Protein AF-A0A7J6U162-F1 (afdb_monomer_lite)

pLDDT: mean 75.84, std 18.06, range [36.53, 95.5]

InterPro domains:
  IPR027417 P-loop containing nucleoside triphosphate hydrolase [G3DSA:3.40.50.300] (1-66)
  IPR036640 ABC transporter type 1, transmembrane domain superfamily [G3DSA:1.20.1560.10] (67-125)

Radius of gyration: 27.43 Å; chains: 1; bounding box: 56×58×64 Å

Structure (mmCIF, N/CA/C/O backbone):
data_AF-A0A7J6U162-F1
#
_entry.id   AF-A0A7J6U162-F1
#
loop_
_atom_site.group_PDB
_atom_site.id
_atom_site.type_symbol
_atom_site.label_atom_id
_atom_site.label_alt_id
_atom_site.label_comp_id
_atom_site.label_asym_id
_atom_site.label_entity_id
_atom_site.label_seq_id
_atom_site.pdbx_PDB_ins_code
_atom_site.Cartn_x
_atom_site.Cartn_y
_atom_site.Cartn_z
_atom_site.occupancy
_atom_site.B_iso_or_equiv
_atom_site.auth_seq_id
_atom_site.auth_comp_id
_atom_site.auth_asym_id
_atom_site.auth_atom_id
_atom_site.pdbx_PDB_model_num
ATOM 1 N N . MET A 1 1 ? -10.394 5.272 16.622 1.00 60.62 1 MET A N 1
ATOM 2 C CA . MET A 1 1 ? -10.531 5.655 15.195 1.00 60.62 1 MET A CA 1
ATOM 3 C C . MET A 1 1 ? -11.964 5.403 14.758 1.00 60.62 1 MET A C 1
ATOM 5 O O . MET A 1 1 ? -12.474 4.323 15.029 1.00 60.62 1 MET A O 1
ATOM 9 N N . ARG A 1 2 ? -12.615 6.370 14.108 1.00 74.56 2 ARG A N 1
ATOM 10 C CA . ARG A 1 2 ? -13.987 6.241 13.585 1.00 74.56 2 ARG A CA 1
ATOM 11 C C . ARG A 1 2 ? -13.929 6.503 12.089 1.00 74.56 2 ARG A C 1
ATOM 13 O O . ARG A 1 2 ? -13.381 7.517 11.668 1.00 74.56 2 ARG A O 1
ATOM 20 N N . SER A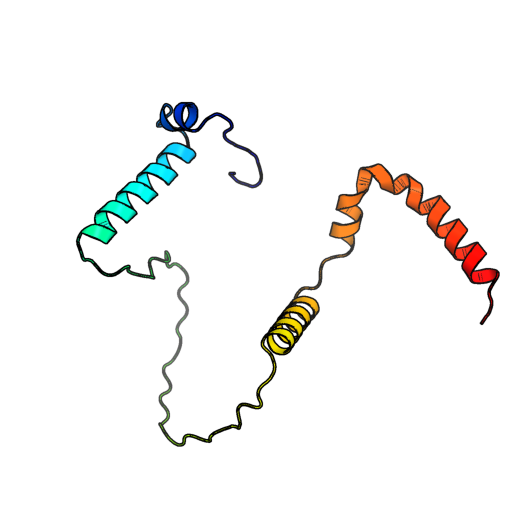 1 3 ? -14.420 5.554 11.296 1.00 78.75 3 SER A N 1
ATOM 21 C CA . SER A 1 3 ? -14.461 5.663 9.829 1.00 78.75 3 SER A CA 1
ATOM 22 C C . SER A 1 3 ? -13.107 5.977 9.167 1.00 78.75 3 SER A C 1
ATOM 24 O O . SER A 1 3 ? -13.058 6.667 8.156 1.00 78.75 3 SER A O 1
ATOM 26 N N . GLY A 1 4 ? -12.001 5.481 9.733 1.00 83.12 4 GLY A N 1
ATOM 27 C CA . GLY A 1 4 ? -10.652 5.678 9.183 1.00 83.12 4 GLY A CA 1
ATOM 28 C C . GLY A 1 4 ? -9.967 6.998 9.556 1.00 83.12 4 GLY A C 1
ATOM 29 O O . GLY A 1 4 ? -8.819 7.193 9.170 1.00 83.12 4 GLY A O 1
ATOM 30 N N . CYS A 1 5 ? -10.611 7.867 10.340 1.00 76.88 5 CYS A N 1
ATOM 31 C CA . CYS A 1 5 ? -10.009 9.100 10.850 1.00 76.88 5 CYS A CA 1
ATOM 32 C C . CYS A 1 5 ? -9.616 8.962 12.334 1.00 76.88 5 CYS A C 1
ATOM 34 O O . CYS A 1 5 ? -10.272 8.251 13.113 1.00 76.88 5 CYS A O 1
ATOM 36 N N . LEU A 1 6 ? -8.533 9.644 12.729 1.00 80.31 6 LEU A N 1
ATOM 37 C CA . LEU A 1 6 ? -8.170 9.844 14.134 1.00 80.31 6 LEU A CA 1
ATOM 38 C C . LEU A 1 6 ? -9.202 10.800 14.755 1.00 80.31 6 LEU A C 1
ATOM 40 O O . LEU A 1 6 ? -9.431 11.875 14.213 1.00 80.31 6 LEU A O 1
ATO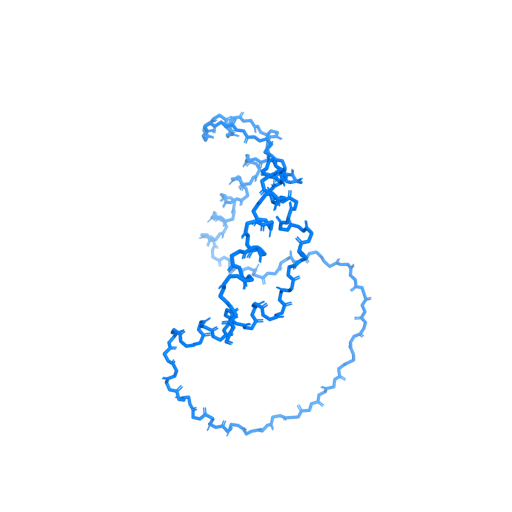M 44 N N . VAL A 1 7 ? -9.863 10.377 15.834 1.00 82.44 7 VAL A N 1
ATOM 45 C CA . VAL A 1 7 ? -10.990 11.120 16.439 1.00 82.44 7 VAL A CA 1
ATOM 46 C C . VAL A 1 7 ? -10.565 11.826 17.719 1.00 82.44 7 VAL A C 1
ATOM 48 O O . VAL A 1 7 ? -11.018 12.929 17.982 1.00 82.44 7 VAL A O 1
ATOM 51 N N . GLU A 1 8 ? -9.685 11.194 18.494 1.00 85.62 8 GLU A N 1
ATOM 52 C CA . GLU A 1 8 ? -9.297 11.615 19.839 1.00 85.62 8 GLU A CA 1
ATOM 53 C C . GLU A 1 8 ? -7.785 11.406 19.991 1.00 85.62 8 GLU A C 1
ATOM 55 O O . GLU A 1 8 ? -7.251 10.379 19.555 1.00 85.62 8 GLU A O 1
ATOM 60 N N . GLN A 1 9 ? -7.100 12.393 20.569 1.00 89.00 9 GLN A N 1
ATOM 61 C CA . GLN A 1 9 ? -5.671 12.365 20.880 1.00 89.00 9 GLN A CA 1
ATOM 62 C C . GLN A 1 9 ? -5.450 13.091 22.210 1.00 89.00 9 GLN A C 1
ATOM 64 O O . GLN A 1 9 ? -6.002 14.169 22.418 1.00 89.00 9 GLN A O 1
ATOM 69 N N . GLY A 1 10 ? -4.655 12.501 23.097 1.00 90.31 10 GLY A N 1
ATOM 70 C CA . GLY A 1 10 ? -4.374 13.028 24.432 1.00 90.31 10 GLY A CA 1
ATOM 71 C C . GLY A 1 10 ? -3.738 11.958 25.313 1.00 90.31 10 GLY A C 1
ATOM 72 O O . GLY A 1 10 ? -3.525 10.826 24.860 1.00 90.31 10 GLY A O 1
ATOM 73 N N . THR A 1 11 ? -3.427 12.308 26.558 1.00 93.31 11 THR A N 1
ATOM 74 C CA . THR A 1 11 ? -3.010 11.324 27.570 1.00 93.31 11 THR A CA 1
ATOM 75 C C . THR A 1 11 ? -4.205 10.510 28.077 1.00 93.31 11 THR A C 1
ATOM 77 O O . THR A 1 11 ? -5.365 10.839 27.825 1.00 93.31 11 THR A O 1
ATOM 80 N N . HIS A 1 12 ? -3.942 9.411 28.786 1.00 89.38 12 HIS A N 1
ATOM 81 C CA . HIS A 1 12 ? -4.997 8.543 29.315 1.00 89.38 12 HIS A CA 1
ATOM 82 C C . HIS A 1 12 ? -5.954 9.302 30.246 1.00 89.38 12 HIS A C 1
ATOM 84 O O . HIS A 1 12 ? -7.171 9.158 30.150 1.00 89.38 12 HIS A O 1
ATOM 90 N N . GLU A 1 13 ? -5.396 10.150 31.107 1.00 90.94 13 GLU A N 1
ATOM 91 C CA . GLU A 1 13 ? -6.114 10.964 32.083 1.00 90.94 13 GLU A CA 1
ATOM 92 C C . GLU A 1 13 ? -6.999 12.007 31.392 1.00 90.94 13 GLU A C 1
ATOM 94 O O . GLU A 1 13 ? -8.158 12.189 31.767 1.00 90.94 13 GLU A O 1
ATOM 99 N N . GLU A 1 14 ? -6.481 12.648 30.340 1.00 89.69 14 GLU A N 1
ATOM 100 C CA . GLU A 1 14 ? -7.220 13.627 29.538 1.00 89.69 14 GLU A CA 1
ATOM 101 C C . GLU A 1 14 ? -8.410 12.998 28.803 1.00 89.69 14 GLU A C 1
ATOM 103 O O . GLU A 1 14 ? -9.462 13.628 28.696 1.00 89.69 14 GLU A O 1
ATOM 108 N N . LEU A 1 15 ? -8.264 11.764 28.309 1.00 90.19 15 LEU A N 1
ATOM 109 C CA . LEU A 1 15 ? -9.319 11.054 27.579 1.00 90.19 15 LEU A CA 1
ATOM 110 C C . LEU A 1 15 ? -10.360 10.413 28.510 1.00 90.19 15 LEU A C 1
ATOM 112 O O . LEU A 1 15 ? -11.524 10.288 28.139 1.00 90.19 15 LEU A O 1
ATOM 116 N N . ILE A 1 16 ? -9.976 10.025 29.730 1.00 91.31 16 ILE A N 1
ATOM 117 C CA . ILE A 1 16 ? -10.931 9.563 30.751 1.00 91.31 16 ILE A CA 1
ATOM 118 C C . ILE A 1 16 ? -11.751 10.724 31.316 1.00 91.31 16 ILE A C 1
ATOM 120 O O . ILE A 1 16 ? -12.925 10.540 31.632 1.00 91.31 16 ILE A O 1
ATOM 124 N N . GLY A 1 17 ? -11.170 11.922 31.419 1.00 88.50 17 GLY A N 1
ATOM 125 C CA . GLY A 1 17 ? -11.863 13.108 31.928 1.00 88.50 17 GLY A CA 1
ATOM 126 C C . GLY A 1 17 ? -13.016 13.607 31.049 1.00 88.50 17 GLY A C 1
ATOM 127 O O . GLY A 1 17 ? -13.756 14.498 31.466 1.00 88.50 17 GLY A O 1
ATOM 128 N N . LYS A 1 18 ? -13.187 13.053 29.843 1.00 90.12 18 LYS A N 1
ATOM 129 C CA . LYS A 1 18 ? -14.187 13.482 28.862 1.00 90.12 18 LYS A CA 1
ATOM 130 C C . LYS A 1 18 ? -15.244 12.387 28.644 1.00 90.12 18 LYS A C 1
ATOM 132 O O . LYS A 1 18 ? -15.039 11.485 27.834 1.00 90.12 18 LYS A O 1
ATOM 137 N N . PRO A 1 19 ? -16.403 12.458 29.324 1.00 83.44 19 PRO A N 1
ATOM 138 C CA . PRO A 1 19 ? -17.392 11.376 29.315 1.00 83.44 19 PRO A CA 1
ATOM 139 C C . PRO A 1 19 ? -18.101 11.176 27.965 1.00 83.44 19 PRO A C 1
ATOM 141 O O . PRO A 1 19 ? -18.603 10.085 27.702 1.00 83.44 19 PRO A O 1
ATOM 144 N N . GLU A 1 20 ? -18.122 12.208 27.117 1.00 83.38 20 GLU A N 1
ATOM 145 C CA . GLU A 1 20 ? -18.747 12.201 25.784 1.00 83.38 20 GLU A CA 1
ATOM 146 C C . GLU A 1 20 ? -17.858 11.562 24.697 1.00 83.38 20 GLU A C 1
ATOM 148 O O . GLU A 1 20 ? -18.305 11.342 23.569 1.00 83.38 20 GLU A O 1
ATOM 153 N N . GLU A 1 21 ? -16.590 11.273 25.008 1.00 85.62 21 GLU A N 1
ATOM 154 C CA . GLU A 1 21 ? -15.625 10.722 24.055 1.00 85.62 21 GLU A CA 1
ATOM 155 C C . GLU A 1 21 ? -15.710 9.184 23.958 1.00 85.62 21 GLU A C 1
ATOM 157 O O . GLU A 1 21 ? -16.070 8.460 24.894 1.00 85.62 21 GLU A O 1
ATOM 162 N N . VAL A 1 22 ? -15.371 8.653 22.782 1.00 88.38 22 VAL A N 1
ATOM 163 C CA . VAL A 1 22 ? -15.460 7.222 22.464 1.00 88.38 22 VAL A CA 1
ATOM 164 C C . VAL A 1 22 ? -14.496 6.418 23.332 1.00 88.38 22 VAL A C 1
ATOM 166 O O . VAL A 1 22 ? -14.851 5.324 23.780 1.00 88.38 22 VAL A O 1
ATOM 169 N N . TYR A 1 23 ? -13.301 6.949 23.599 1.00 90.06 23 TYR A N 1
ATOM 170 C CA . TYR A 1 23 ? -12.312 6.302 24.456 1.00 90.06 23 TYR A CA 1
ATOM 171 C C . TYR A 1 23 ? -12.870 5.965 25.846 1.00 90.06 23 TYR A C 1
ATOM 173 O O . TYR A 1 23 ? -12.755 4.819 26.288 1.00 90.06 23 TYR A O 1
ATOM 181 N N . HIS A 1 24 ? -13.545 6.921 26.492 1.00 91.06 24 HIS A N 1
ATOM 182 C CA . HIS A 1 24 ? -14.147 6.738 27.813 1.00 91.06 24 HIS A CA 1
ATOM 183 C C . HIS A 1 24 ? -15.146 5.570 27.821 1.00 91.06 24 HIS A C 1
ATOM 185 O O . HIS A 1 24 ? -15.056 4.669 28.658 1.00 91.06 24 HIS A O 1
ATOM 191 N N . SER A 1 25 ? -16.045 5.522 26.830 1.00 88.88 25 SER A N 1
ATOM 192 C CA . SER A 1 25 ? -17.042 4.447 26.709 1.00 88.88 25 SER A CA 1
ATOM 193 C C . SER A 1 25 ? -16.415 3.053 26.563 1.00 88.88 25 SER A C 1
ATOM 195 O O . SER A 1 25 ? -16.912 2.072 27.121 1.00 88.88 25 SER A O 1
ATOM 197 N N . LEU A 1 26 ? -15.293 2.963 25.846 1.00 88.94 26 LEU A N 1
ATOM 198 C CA . LEU A 1 26 ? -14.610 1.706 25.568 1.00 88.94 26 LEU A CA 1
ATOM 199 C C . LEU A 1 26 ? -13.890 1.181 26.813 1.00 88.94 26 LEU A C 1
ATOM 201 O O . LEU A 1 26 ? -14.001 -0.002 27.135 1.00 88.94 26 LEU A O 1
ATOM 205 N N . VAL A 1 27 ? -13.208 2.065 27.542 1.00 91.62 27 VAL A N 1
ATOM 206 C CA . VAL A 1 27 ? -12.544 1.725 28.807 1.00 91.62 27 VAL A CA 1
ATOM 207 C C . VAL A 1 27 ? -13.573 1.335 29.871 1.00 91.62 27 VAL A C 1
ATOM 209 O O . VAL A 1 27 ? -13.399 0.318 30.543 1.00 91.62 27 VAL A O 1
ATOM 212 N N . ALA A 1 28 ? -14.687 2.065 29.977 1.00 89.44 28 ALA A N 1
ATOM 213 C CA . ALA A 1 28 ? -15.772 1.728 30.897 1.00 89.44 28 ALA A CA 1
ATOM 214 C C . ALA A 1 28 ? -16.368 0.338 30.605 1.00 89.44 28 ALA A C 1
ATOM 216 O O . ALA A 1 28 ? -16.561 -0.465 31.519 1.00 89.44 28 ALA A O 1
ATOM 217 N N . ALA A 1 29 ? -16.596 0.008 29.328 1.00 90.25 29 ALA A N 1
ATOM 218 C CA . ALA A 1 29 ? -17.082 -1.312 28.929 1.00 90.25 29 ALA A CA 1
ATOM 219 C C . ALA A 1 29 ? -16.087 -2.434 29.276 1.00 90.25 29 ALA A C 1
ATOM 221 O O . ALA A 1 29 ? -16.497 -3.508 29.720 1.00 90.25 29 ALA A O 1
ATOM 222 N N . GLN A 1 30 ? -14.782 -2.190 29.119 1.00 90.75 30 GLN A N 1
ATOM 223 C CA . GLN A 1 30 ? -13.740 -3.147 29.504 1.00 90.75 30 GLN A CA 1
ATOM 224 C C . GLN A 1 30 ? -13.691 -3.370 31.020 1.00 90.75 30 GLN A C 1
ATOM 226 O O . GLN A 1 30 ? -13.605 -4.515 31.462 1.00 90.75 30 GLN A O 1
ATOM 231 N N . GLN A 1 31 ? -13.796 -2.308 31.823 1.00 89.50 31 GLN A N 1
ATOM 232 C CA . GLN A 1 31 ? -13.833 -2.410 33.287 1.00 89.50 31 GLN A CA 1
ATOM 233 C C . GLN A 1 31 ? -15.095 -3.137 33.778 1.00 89.50 31 GLN A C 1
ATOM 235 O O . GLN A 1 31 ? -15.021 -3.989 34.669 1.00 89.50 31 GLN A O 1
ATOM 240 N N . ALA A 1 32 ? -16.247 -2.875 33.155 1.00 86.62 32 ALA A N 1
ATOM 241 C CA . 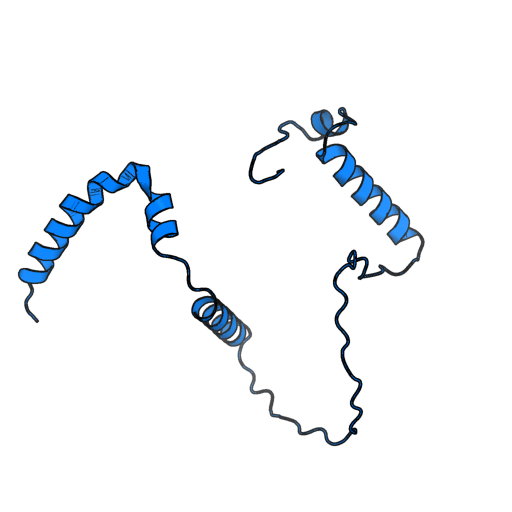ALA A 1 32 ? -17.481 -3.603 33.433 1.00 86.62 32 ALA A CA 1
ATOM 242 C C . ALA A 1 32 ? -17.336 -5.097 33.089 1.00 86.62 32 ALA A C 1
ATOM 244 O O . ALA A 1 32 ? -17.641 -5.951 33.915 1.00 86.62 32 ALA A O 1
ATOM 245 N N . ALA A 1 33 ? -16.773 -5.436 31.926 1.00 84.56 33 ALA A N 1
ATOM 246 C CA . ALA A 1 33 ? -16.538 -6.829 31.545 1.00 84.56 33 ALA A CA 1
ATOM 247 C C . ALA A 1 33 ? -15.542 -7.545 32.479 1.00 84.56 33 ALA A C 1
ATOM 249 O O . ALA A 1 33 ? -15.758 -8.702 32.834 1.00 84.56 33 ALA A O 1
ATOM 250 N N . ALA A 1 34 ? -14.477 -6.863 32.911 1.00 83.00 34 ALA A N 1
ATOM 251 C CA . ALA A 1 34 ? -13.495 -7.416 33.842 1.00 83.00 34 ALA A CA 1
ATOM 252 C C . ALA A 1 34 ? -14.086 -7.663 35.241 1.00 83.00 34 ALA A C 1
ATOM 254 O O . ALA A 1 34 ? -13.782 -8.674 35.875 1.00 83.00 34 ALA A O 1
ATOM 255 N N . SER A 1 35 ? -14.960 -6.770 35.715 1.00 73.94 35 SER A N 1
ATOM 256 C CA . SER A 1 35 ? -15.642 -6.948 37.002 1.00 73.94 35 SER A CA 1
ATOM 257 C C . SER A 1 35 ? -16.701 -8.057 36.961 1.00 73.94 35 SER A C 1
ATOM 259 O O . SER A 1 35 ? -16.822 -8.813 37.924 1.00 73.94 35 SER A O 1
ATOM 261 N N . GLU A 1 36 ? -17.405 -8.227 35.839 1.00 72.44 36 GLU A N 1
ATOM 262 C CA . GLU A 1 36 ? -18.360 -9.326 35.637 1.00 72.44 36 GLU A CA 1
ATOM 263 C C . GLU A 1 36 ? -17.665 -10.686 35.435 1.00 72.44 36 GLU A C 1
ATOM 265 O O . GLU A 1 36 ? -18.147 -11.703 35.934 1.00 72.44 36 GLU A O 1
ATOM 270 N N . ALA A 1 37 ? -16.482 -10.722 34.810 1.00 63.28 37 ALA A N 1
ATOM 271 C CA . ALA A 1 37 ? -15.675 -11.941 34.694 1.00 63.28 37 ALA A CA 1
ATOM 272 C C . ALA A 1 37 ? -15.223 -12.487 36.064 1.00 63.28 37 ALA A C 1
ATOM 274 O O . ALA A 1 37 ? -15.100 -13.699 36.242 1.00 63.28 37 ALA A O 1
ATOM 275 N N . ASN A 1 38 ? -15.030 -11.609 37.053 1.00 60.72 38 ASN A N 1
ATOM 276 C CA . ASN A 1 38 ? -14.651 -11.994 38.414 1.00 60.72 38 ASN A CA 1
ATOM 277 C C . ASN A 1 38 ? -15.841 -12.534 39.243 1.00 60.72 38 ASN A C 1
ATOM 279 O O . ASN A 1 38 ? -15.647 -13.177 40.269 1.00 60.72 38 ASN A O 1
ATOM 283 N N . LYS A 1 39 ? -17.089 -12.332 38.790 1.00 59.22 39 LYS A N 1
ATOM 284 C CA . LYS A 1 39 ? -18.311 -12.814 39.468 1.00 59.22 39 LYS A CA 1
ATOM 285 C C . LYS A 1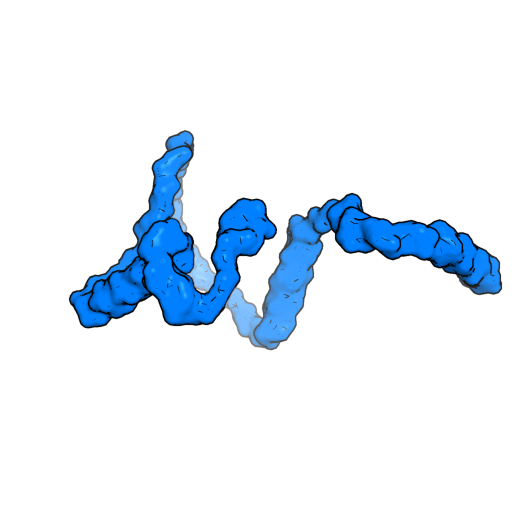 39 ? -18.764 -14.220 39.039 1.00 59.22 39 LYS A C 1
ATOM 287 O O . LYS A 1 39 ? -19.865 -14.640 39.383 1.00 59.22 39 LYS A O 1
ATOM 292 N N . GLY A 1 40 ? -17.930 -14.985 38.328 1.00 50.69 40 GLY A N 1
ATOM 293 C CA . GLY A 1 40 ? -18.164 -16.421 38.099 1.00 50.69 40 GLY A CA 1
ATOM 294 C C . GLY A 1 40 ? -19.185 -16.779 37.008 1.00 50.69 40 GLY A C 1
ATOM 295 O O . GLY A 1 40 ? -19.605 -17.933 36.917 1.00 50.69 40 GLY A O 1
ATOM 296 N N . GLY A 1 41 ? -19.567 -15.837 36.143 1.00 49.00 41 GLY A N 1
ATOM 297 C CA . GLY A 1 41 ? -20.365 -16.115 34.947 1.00 49.00 41 GLY A CA 1
ATOM 298 C C . GLY A 1 41 ? -19.469 -16.363 33.733 1.00 49.00 41 GLY A C 1
ATOM 299 O O . GLY A 1 41 ? -18.762 -15.463 33.296 1.00 49.00 41 GLY A O 1
ATOM 300 N N . ARG A 1 42 ? -19.492 -17.585 33.187 1.00 48.41 42 ARG A N 1
ATOM 301 C CA . ARG A 1 42 ? -18.800 -17.999 31.947 1.00 48.41 42 ARG A CA 1
ATOM 302 C C . ARG A 1 42 ? -18.825 -16.900 30.864 1.00 48.41 42 ARG A C 1
ATOM 304 O O . ARG A 1 42 ? -19.901 -16.350 30.623 1.00 48.41 42 ARG A O 1
ATOM 311 N N . PRO A 1 43 ? -17.721 -16.628 30.138 1.00 50.72 43 PRO A N 1
ATOM 312 C CA . PRO A 1 43 ? -17.763 -15.691 29.023 1.00 50.72 43 PRO A CA 1
ATOM 313 C C . PRO A 1 43 ? -18.664 -16.266 27.925 1.00 50.72 43 PRO A C 1
ATOM 315 O O . PRO A 1 43 ? -18.320 -17.245 27.261 1.00 50.72 43 PRO A O 1
ATOM 318 N N . SER A 1 44 ? -19.842 -15.667 27.750 1.00 50.50 44 SER A N 1
ATOM 319 C CA . SER A 1 44 ? -20.694 -15.899 26.587 1.00 50.50 44 SER A CA 1
ATOM 320 C C . SER A 1 44 ? -19.984 -15.339 25.355 1.00 50.50 44 SER A C 1
ATOM 322 O O . SER A 1 44 ? -20.133 -14.172 24.990 1.00 50.50 44 SER A O 1
ATOM 324 N N . LEU A 1 45 ? -19.160 -16.173 24.725 1.00 57.50 45 LEU A N 1
ATOM 325 C CA . LEU A 1 45 ? -18.736 -15.993 23.345 1.00 57.50 45 LEU A CA 1
ATOM 326 C C . LEU A 1 45 ? -19.970 -16.173 22.456 1.00 57.50 45 LEU A C 1
ATOM 328 O O . LEU A 1 45 ? -20.172 -17.274 21.972 1.00 57.50 45 LEU A O 1
ATOM 332 N N . LEU A 1 46 ? -20.821 -15.147 22.319 1.00 61.19 46 LEU A N 1
ATOM 333 C CA . LEU A 1 46 ? -21.765 -14.903 21.209 1.00 61.19 46 LEU A CA 1
ATOM 334 C C . LEU A 1 46 ? -22.809 -13.856 21.633 1.00 61.19 46 LEU A C 1
ATOM 336 O O . LEU A 1 46 ? -23.818 -14.166 22.261 1.00 61.19 46 LEU A O 1
ATOM 340 N N . ARG A 1 47 ? -22.625 -12.607 21.199 1.00 50.69 47 ARG A N 1
ATOM 341 C CA . ARG A 1 47 ? -23.758 -11.707 20.943 1.00 50.69 47 ARG A CA 1
ATOM 342 C C . ARG A 1 47 ? -23.511 -10.940 19.653 1.00 50.69 47 ARG A C 1
ATOM 344 O O . ARG A 1 47 ? -23.149 -9.770 19.640 1.00 50.69 47 ARG A O 1
ATOM 351 N N . GLN A 1 48 ? -23.675 -11.668 18.557 1.00 57.44 48 GLN A N 1
ATOM 352 C CA . GLN A 1 48 ? -23.796 -11.132 17.210 1.00 57.44 48 GLN A CA 1
ATOM 353 C C . GLN A 1 48 ? -25.221 -10.558 17.058 1.00 57.44 48 GLN A C 1
ATOM 355 O O . GLN A 1 48 ? -26.175 -11.275 17.364 1.00 57.44 48 GLN A O 1
ATOM 360 N N . PRO A 1 49 ? -25.425 -9.300 16.629 1.00 53.78 49 PRO A N 1
ATOM 361 C CA . PRO A 1 49 ? -26.760 -8.836 16.270 1.00 53.78 49 PRO A CA 1
ATOM 362 C C . PRO A 1 49 ? -27.167 -9.439 14.915 1.00 53.78 49 PRO A C 1
ATOM 364 O O . PRO A 1 49 ? -26.586 -9.144 13.873 1.00 53.78 49 PRO A O 1
ATOM 367 N N . SER A 1 50 ? -28.155 -10.329 14.963 1.00 49.31 50 SER A N 1
ATOM 368 C CA . SER A 1 50 ? -28.832 -10.961 13.832 1.00 49.31 50 SER A CA 1
ATOM 369 C C . SER A 1 50 ? -29.728 -9.973 13.086 1.00 49.31 50 SER A C 1
ATOM 371 O O . SER A 1 50 ? -30.541 -9.313 13.725 1.00 49.31 50 SER A O 1
ATOM 373 N N . ASN A 1 51 ? -29.632 -9.936 11.752 1.00 52.88 51 ASN A N 1
ATOM 374 C CA . ASN A 1 51 ? -30.748 -9.611 10.853 1.00 52.88 51 ASN A CA 1
ATOM 375 C C . ASN A 1 51 ? -30.416 -10.003 9.401 1.00 52.88 51 ASN A C 1
ATOM 377 O O . ASN A 1 51 ? -30.191 -9.140 8.563 1.00 52.88 51 ASN A O 1
ATOM 381 N N . VAL A 1 52 ? -30.399 -11.306 9.093 1.00 44.56 52 VAL A N 1
ATOM 382 C CA . VAL A 1 52 ? -30.695 -11.818 7.740 1.00 44.56 52 VAL A CA 1
ATOM 383 C C . VAL A 1 52 ? -31.356 -13.187 7.893 1.00 44.56 52 VAL A C 1
ATOM 385 O O . VAL A 1 52 ? -30.733 -14.154 8.324 1.00 44.56 52 VAL A O 1
ATOM 388 N N . SER A 1 53 ? -32.644 -13.243 7.569 1.00 50.88 53 SER A N 1
ATOM 389 C CA . SER A 1 53 ? -33.421 -14.473 7.460 1.00 50.88 53 SER A CA 1
ATOM 390 C C . SER A 1 53 ? -33.031 -15.195 6.169 1.00 50.88 53 SER A C 1
ATOM 392 O O . SER A 1 53 ? -33.212 -14.646 5.085 1.00 50.88 53 SER A O 1
ATOM 394 N N . SER A 1 54 ? -32.497 -16.412 6.266 1.00 45.47 54 SER A N 1
ATOM 395 C CA . SER A 1 54 ? -32.607 -17.398 5.188 1.00 45.47 54 SER A CA 1
ATOM 396 C C . SER A 1 54 ? -32.539 -18.808 5.772 1.00 45.47 54 SER A C 1
ATOM 398 O O . SER A 1 54 ? -31.665 -19.150 6.563 1.00 45.47 54 SER A O 1
ATOM 400 N N . SER A 1 55 ? -33.559 -19.581 5.431 1.00 50.22 55 SER A N 1
ATOM 401 C CA . SER A 1 55 ? -33.856 -20.943 5.855 1.00 50.22 55 SER A CA 1
ATOM 402 C C . SER A 1 55 ? -32.794 -21.946 5.397 1.00 50.22 55 SER A C 1
ATOM 404 O O . SER A 1 55 ? -32.540 -22.058 4.199 1.00 50.22 55 SER A O 1
ATOM 406 N N . VAL A 1 56 ? -32.251 -22.737 6.325 1.00 52.22 56 VAL A N 1
ATOM 407 C CA . VAL A 1 56 ? -31.390 -23.893 6.023 1.00 52.22 56 VAL A CA 1
ATOM 408 C C . VAL A 1 56 ? -32.155 -25.174 6.377 1.00 52.22 56 VAL A C 1
ATOM 410 O O . VAL A 1 56 ? -32.609 -25.290 7.518 1.00 52.22 56 VAL A O 1
ATOM 413 N N . PRO A 1 57 ? -32.335 -26.136 5.452 1.00 48.81 57 PRO A N 1
ATOM 414 C CA . PRO A 1 57 ? -32.963 -27.401 5.783 1.00 48.81 57 PRO A CA 1
ATOM 415 C C . PRO A 1 57 ? -31.970 -28.335 6.483 1.00 48.81 57 PRO A C 1
ATOM 417 O O . PRO A 1 57 ? -30.832 -28.523 6.056 1.00 48.81 57 PRO A O 1
ATOM 420 N N . SER A 1 58 ? -32.458 -28.937 7.564 1.00 48.16 58 SER A N 1
ATOM 421 C CA . SER A 1 58 ? -31.866 -30.068 8.273 1.00 48.16 58 SER A CA 1
ATOM 422 C C . SER A 1 58 ? -31.765 -31.284 7.349 1.00 48.16 58 SER A C 1
ATOM 424 O O . SER A 1 58 ? -32.771 -31.704 6.775 1.00 48.16 58 SER A O 1
ATOM 426 N N . HIS A 1 59 ? -30.572 -31.865 7.227 1.00 42.84 59 HIS A N 1
ATOM 427 C CA . HIS A 1 59 ? -30.381 -33.248 6.791 1.00 42.84 59 HIS A CA 1
ATOM 428 C C . HIS A 1 59 ? -29.436 -33.940 7.771 1.00 42.84 59 HIS A C 1
ATOM 430 O O . HIS A 1 59 ? -28.251 -33.622 7.857 1.00 42.84 59 HIS A O 1
ATOM 436 N N . GLY A 1 60 ? -30.005 -34.868 8.537 1.00 41.81 60 GLY A N 1
ATOM 437 C CA . GLY A 1 60 ? -29.266 -35.832 9.333 1.00 41.81 60 GLY A CA 1
ATOM 438 C C . GLY A 1 60 ? -28.668 -36.934 8.459 1.00 41.81 60 GLY A C 1
ATOM 439 O O . GLY A 1 60 ? -29.247 -37.332 7.451 1.00 41.81 60 GLY A O 1
ATOM 440 N N . GLY A 1 61 ? -27.518 -37.447 8.885 1.00 36.53 61 GLY A N 1
ATOM 441 C CA . GLY A 1 61 ? -26.866 -38.631 8.330 1.00 36.53 61 GLY A CA 1
ATOM 442 C C . GLY A 1 61 ? -25.640 -39.015 9.170 1.00 36.53 61 GLY A C 1
ATOM 443 O O . GLY A 1 61 ? -25.070 -38.133 9.810 1.00 36.53 61 GLY A O 1
ATOM 444 N N . PRO A 1 62 ? -25.286 -40.309 9.274 1.00 46.06 62 PRO A N 1
ATOM 445 C CA . PRO A 1 62 ? -24.834 -40.892 10.532 1.00 46.06 62 PRO A CA 1
ATOM 446 C C . PRO A 1 62 ? -23.312 -40.987 10.714 1.00 46.06 62 PRO A C 1
ATOM 448 O O . PRO A 1 62 ? -22.524 -41.072 9.780 1.00 46.06 62 PRO A O 1
ATOM 451 N N . ARG A 1 63 ? -22.964 -41.043 12.000 1.00 51.34 63 ARG A N 1
ATOM 452 C CA . ARG A 1 63 ? -21.746 -41.555 12.638 1.00 51.34 63 ARG A CA 1
ATOM 453 C C . ARG A 1 63 ? -21.194 -42.824 11.968 1.00 51.34 63 ARG A C 1
ATOM 455 O O . ARG A 1 63 ? -21.893 -43.830 11.992 1.00 51.34 63 ARG A O 1
ATOM 462 N N . ALA A 1 64 ? -19.934 -42.800 11.519 1.00 40.69 64 ALA A N 1
ATOM 463 C CA . ALA A 1 64 ? -19.015 -43.948 11.529 1.00 40.69 64 ALA A CA 1
ATOM 464 C C . ALA A 1 64 ? -17.589 -43.556 11.080 1.00 40.69 64 ALA A C 1
ATOM 466 O O . ALA A 1 64 ? -17.415 -42.869 10.081 1.00 40.69 64 ALA A O 1
ATOM 467 N N . GLU A 1 65 ? -16.613 -44.078 11.825 1.00 42.44 65 GLU A N 1
ATOM 468 C CA . GLU A 1 65 ? -15.249 -44.433 11.402 1.00 42.44 65 GLU A CA 1
ATOM 469 C C . GLU A 1 65 ? -14.185 -43.334 11.248 1.00 42.44 65 GLU A C 1
ATOM 471 O O . GLU A 1 65 ? -13.823 -42.847 10.181 1.00 42.44 65 GLU A O 1
ATOM 476 N N . GLU A 1 66 ? -13.621 -43.036 12.417 1.00 50.56 66 GLU A N 1
ATOM 477 C CA . GLU A 1 66 ? -12.190 -42.917 12.698 1.00 50.56 66 GLU A CA 1
ATOM 478 C C . GLU A 1 66 ? -11.288 -43.624 11.662 1.00 50.56 66 GLU A C 1
ATOM 480 O O . GLU A 1 66 ? -11.014 -44.818 11.744 1.00 50.56 66 GLU A O 1
ATOM 485 N N . GLN A 1 67 ? -10.780 -42.861 10.693 1.00 42.88 67 GLN A N 1
ATOM 486 C CA . GLN A 1 67 ? -9.574 -43.222 9.954 1.00 42.88 67 GLN A CA 1
ATOM 487 C C . GLN A 1 67 ? -8.457 -42.273 10.366 1.00 42.88 67 GLN A C 1
ATOM 489 O O . GLN A 1 67 ? -8.405 -41.103 9.986 1.00 42.88 67 GLN A O 1
ATOM 494 N N . SER A 1 68 ? -7.566 -42.823 11.186 1.00 46.00 68 SER A N 1
ATOM 495 C CA . SER A 1 68 ? -6.271 -42.285 11.569 1.00 46.00 68 SER A CA 1
ATOM 496 C C . SER A 1 68 ? -5.468 -41.894 10.326 1.00 46.00 68 SER A C 1
ATOM 498 O O . SER A 1 68 ? -4.762 -42.715 9.734 1.00 46.00 68 SER A O 1
ATOM 500 N N . LYS A 1 69 ? -5.565 -40.631 9.910 1.00 45.62 69 LYS A N 1
ATOM 501 C CA . LYS A 1 69 ? -4.657 -40.080 8.911 1.00 45.62 69 LYS A CA 1
ATOM 502 C C . LYS A 1 69 ? -3.415 -39.595 9.644 1.00 45.62 69 LYS A C 1
ATOM 504 O O . LYS A 1 69 ? -3.440 -38.563 10.307 1.00 45.62 69 LYS A O 1
ATOM 509 N N . LEU A 1 70 ? -2.388 -40.435 9.559 1.00 46.22 70 LEU A N 1
ATOM 510 C CA . LEU A 1 70 ? -0.985 -40.201 9.881 1.00 46.22 70 LEU A CA 1
ATOM 511 C C . LEU A 1 70 ? -0.659 -38.694 9.880 1.00 46.22 70 LEU A C 1
ATOM 513 O O . LEU A 1 70 ? -0.541 -38.078 8.820 1.00 46.22 70 LEU A O 1
ATOM 517 N N . VAL A 1 71 ? -0.577 -38.087 11.067 1.00 46.34 71 VAL A N 1
ATOM 518 C CA . VAL A 1 71 ? -0.077 -36.718 11.227 1.00 46.34 71 VAL A CA 1
ATOM 519 C C . VAL A 1 71 ? 1.429 -36.810 11.056 1.00 46.34 71 VAL A C 1
ATOM 521 O O . VAL A 1 71 ? 2.182 -37.007 12.007 1.00 46.34 71 VAL A O 1
ATOM 524 N N . GLU A 1 72 ? 1.855 -36.759 9.801 1.00 54.12 72 GLU A 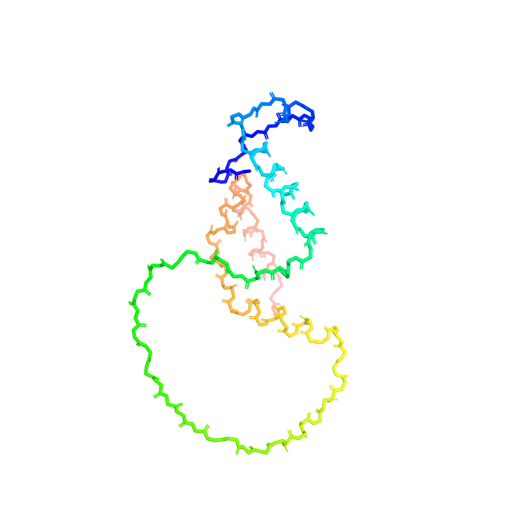N 1
ATOM 525 C CA . GLU A 1 72 ? 3.234 -36.478 9.456 1.00 54.12 72 GLU A CA 1
ATOM 526 C C . GLU A 1 72 ? 3.588 -35.143 10.112 1.00 54.12 72 GLU A C 1
ATOM 528 O O . GLU A 1 72 ? 2.850 -34.161 9.986 1.00 54.12 72 GLU A O 1
ATOM 533 N N . SER A 1 73 ? 4.653 -35.153 10.913 1.00 56.91 73 SER A N 1
ATOM 534 C CA . SER A 1 73 ? 5.138 -34.010 11.682 1.00 56.91 73 SER A CA 1
ATOM 535 C C . SER A 1 73 ? 5.643 -32.932 10.723 1.00 56.91 73 SER A C 1
ATOM 537 O O . SER A 1 73 ? 6.839 -32.738 10.520 1.00 56.91 73 SER A O 1
ATOM 539 N N . ARG A 1 74 ? 4.707 -32.226 10.092 1.00 61.84 74 ARG A N 1
ATOM 540 C CA . ARG A 1 74 ? 4.986 -30.967 9.426 1.00 61.84 74 ARG A CA 1
ATOM 541 C C . ARG A 1 74 ? 5.340 -29.981 10.514 1.00 61.84 74 ARG A C 1
ATOM 543 O O . ARG A 1 74 ? 4.571 -29.743 11.445 1.00 61.84 74 ARG A O 1
ATOM 550 N N . THR A 1 75 ? 6.544 -29.440 10.401 1.00 72.62 75 THR A N 1
ATOM 551 C CA . THR A 1 75 ? 7.031 -28.416 11.323 1.00 72.62 75 THR A CA 1
ATOM 552 C C . THR A 1 75 ? 6.015 -27.270 11.323 1.00 72.62 75 THR A C 1
ATOM 554 O O . THR A 1 75 ? 5.502 -26.919 10.263 1.00 72.62 75 THR A O 1
ATOM 557 N N . GLU A 1 76 ? 5.744 -26.635 12.463 1.00 76.69 76 GLU A N 1
ATOM 558 C CA . GLU A 1 76 ? 4.816 -25.486 12.557 1.00 76.69 76 GLU A CA 1
ATOM 559 C C . GLU A 1 76 ? 5.102 -24.406 11.493 1.00 76.69 76 GLU A C 1
ATOM 561 O O . GLU A 1 76 ? 4.195 -23.775 10.955 1.00 76.69 76 GLU A O 1
ATOM 566 N N . LYS A 1 77 ? 6.377 -24.270 11.110 1.00 80.06 77 LYS A N 1
ATOM 567 C CA . LYS A 1 77 ? 6.862 -23.392 10.037 1.00 80.06 77 LYS A CA 1
ATOM 568 C C . LYS A 1 77 ? 6.329 -23.743 8.642 1.00 80.06 77 LYS A C 1
ATOM 570 O O . LYS A 1 77 ? 6.188 -22.850 7.815 1.00 80.06 77 LYS A O 1
ATOM 575 N N . GLU A 1 78 ? 6.091 -25.015 8.350 1.00 84.00 78 GLU A N 1
ATOM 576 C CA . GLU A 1 78 ? 5.562 -25.488 7.065 1.00 84.00 78 GLU A CA 1
ATOM 577 C C . GLU A 1 78 ? 4.055 -25.232 6.974 1.00 84.00 78 GLU A C 1
ATOM 579 O O . GLU A 1 78 ? 3.579 -24.706 5.971 1.00 84.00 78 GLU A O 1
ATOM 584 N N . ILE A 1 79 ? 3.331 -25.482 8.070 1.00 84.62 79 ILE A N 1
ATOM 585 C CA . ILE A 1 79 ? 1.900 -25.174 8.196 1.00 84.62 79 ILE A CA 1
ATOM 586 C C . ILE A 1 79 ? 1.667 -23.663 8.055 1.00 84.62 79 ILE A C 1
ATOM 588 O O . ILE A 1 79 ? 0.751 -23.234 7.355 1.00 84.62 79 ILE A O 1
ATOM 592 N N . GLU A 1 80 ? 2.514 -22.843 8.679 1.00 84.12 80 GLU A N 1
ATOM 593 C CA . GLU A 1 80 ? 2.416 -21.386 8.574 1.00 84.12 80 GLU A CA 1
ATOM 594 C C . GLU A 1 80 ? 2.722 -20.889 7.153 1.00 84.12 80 GLU A C 1
ATOM 596 O O . GLU A 1 80 ? 2.025 -20.019 6.636 1.00 84.12 80 GLU A O 1
ATOM 601 N N . ARG A 1 81 ? 3.700 -21.488 6.460 1.00 87.69 81 ARG A N 1
ATOM 602 C CA . ARG A 1 81 ? 3.981 -21.171 5.049 1.00 87.69 81 ARG A CA 1
ATOM 603 C C . ARG A 1 81 ? 2.818 -21.532 4.132 1.00 87.69 81 ARG A C 1
ATOM 605 O O . ARG A 1 81 ? 2.469 -20.719 3.282 1.00 87.69 81 ARG A O 1
ATOM 612 N N . GLU A 1 82 ? 2.202 -22.700 4.312 1.00 89.31 82 GLU A N 1
ATOM 613 C CA . GLU A 1 82 ? 1.019 -23.096 3.535 1.00 89.31 82 GLU A CA 1
ATOM 614 C C . GLU A 1 82 ? -0.167 -22.158 3.788 1.00 89.31 82 GLU A C 1
ATOM 616 O O . GLU A 1 82 ? -0.877 -21.803 2.848 1.00 89.31 82 GLU A O 1
ATOM 621 N N . ARG A 1 83 ? -0.358 -21.694 5.029 1.00 87.25 83 ARG A N 1
ATOM 622 C CA . ARG A 1 83 ? -1.381 -20.689 5.359 1.00 87.25 83 ARG A CA 1
ATOM 623 C C . ARG A 1 83 ? -1.108 -19.350 4.687 1.00 87.25 83 ARG A C 1
ATOM 625 O O . ARG A 1 83 ? -2.016 -18.793 4.075 1.00 87.25 83 ARG A O 1
ATOM 632 N N . ILE A 1 84 ? 0.124 -18.849 4.765 1.00 86.00 84 ILE A N 1
ATOM 633 C CA . ILE A 1 84 ? 0.525 -17.595 4.114 1.00 86.00 84 ILE A CA 1
ATOM 634 C C . ILE A 1 84 ? 0.335 -17.697 2.597 1.00 86.00 84 ILE A C 1
ATOM 636 O O . ILE A 1 84 ? -0.205 -16.775 1.992 1.00 86.00 84 ILE A O 1
ATOM 640 N N . ASP A 1 85 ? 0.712 -18.820 1.984 1.00 89.25 85 ASP A N 1
ATOM 641 C CA . ASP A 1 85 ? 0.561 -19.044 0.543 1.00 89.25 85 ASP A CA 1
ATOM 642 C C . ASP A 1 85 ? -0.918 -19.178 0.131 1.00 89.25 85 ASP A C 1
ATOM 644 O O . ASP A 1 85 ? -1.350 -18.603 -0.870 1.00 89.25 85 ASP A O 1
ATOM 648 N N . ALA A 1 86 ? -1.741 -19.852 0.941 1.00 87.50 86 ALA A N 1
ATOM 649 C CA . ALA A 1 86 ? -3.187 -19.925 0.729 1.00 87.50 86 ALA A CA 1
ATOM 650 C C . ALA A 1 86 ? -3.852 -18.540 0.820 1.00 87.50 86 ALA A C 1
ATOM 652 O O . ALA A 1 86 ? -4.680 -18.194 -0.026 1.00 87.50 86 ALA A O 1
ATOM 653 N N . ILE A 1 87 ? -3.457 -17.720 1.798 1.00 84.81 87 ILE A N 1
ATOM 654 C CA . ILE A 1 87 ? -3.933 -16.339 1.951 1.00 84.81 87 ILE A CA 1
ATOM 655 C C . ILE A 1 87 ? -3.456 -15.473 0.779 1.00 84.81 87 ILE A C 1
ATOM 657 O O . ILE A 1 87 ? -4.251 -14.717 0.225 1.00 84.81 87 ILE A O 1
ATOM 661 N N . ALA A 1 88 ? -2.197 -15.607 0.354 1.00 86.50 88 ALA A N 1
ATOM 662 C CA . ALA A 1 88 ? -1.637 -14.860 -0.771 1.00 86.50 88 ALA A CA 1
ATOM 663 C C . ALA A 1 88 ? -2.340 -15.188 -2.100 1.00 86.50 88 ALA A C 1
ATOM 665 O O . ALA A 1 88 ? -2.588 -14.290 -2.905 1.00 86.50 88 ALA A O 1
ATOM 666 N N . LYS A 1 89 ? -2.714 -16.455 -2.319 1.00 85.75 89 LYS A N 1
ATOM 667 C CA . LYS A 1 89 ? -3.481 -16.889 -3.500 1.00 85.75 89 LYS A CA 1
ATOM 668 C C . LYS A 1 89 ? -4.935 -16.422 -3.460 1.00 85.75 89 LYS A C 1
ATOM 670 O O . LYS A 1 89 ? -5.475 -16.027 -4.492 1.00 85.75 89 LYS A O 1
ATOM 675 N N . ALA A 1 90 ? -5.569 -16.461 -2.288 1.00 85.81 90 ALA A N 1
ATOM 676 C CA . ALA A 1 90 ? -6.959 -16.042 -2.121 1.00 85.81 90 ALA A CA 1
ATOM 677 C C . ALA A 1 90 ? -7.123 -14.514 -2.180 1.00 85.81 90 ALA A C 1
ATOM 679 O O . ALA A 1 90 ? -8.124 -14.007 -2.691 1.00 85.81 90 ALA A O 1
ATOM 680 N N . TYR A 1 91 ? -6.141 -13.764 -1.676 1.00 85.12 91 TYR A N 1
ATOM 681 C CA . TYR A 1 91 ? -6.214 -12.314 -1.564 1.00 85.12 91 TYR A CA 1
ATOM 682 C C . TYR A 1 91 ? -5.488 -11.615 -2.715 1.00 85.12 91 TYR A C 1
ATOM 684 O O . TYR A 1 91 ? -4.328 -11.212 -2.625 1.00 85.12 91 TYR A O 1
ATOM 692 N N . LYS A 1 92 ? -6.208 -11.414 -3.820 1.00 85.81 92 LYS A N 1
ATOM 693 C CA . LYS A 1 92 ? -5.702 -10.650 -4.962 1.00 85.81 92 LYS A CA 1
ATOM 694 C C . LYS A 1 92 ? -5.848 -9.149 -4.712 1.00 85.81 92 LYS A C 1
ATOM 696 O O . LYS A 1 92 ? -6.939 -8.588 -4.813 1.00 85.81 92 LYS A O 1
ATOM 701 N N . VAL A 1 93 ? -4.738 -8.476 -4.416 1.00 86.94 93 VAL A N 1
ATOM 702 C CA . VAL A 1 93 ? -4.728 -7.018 -4.235 1.00 86.94 93 VAL A CA 1
ATOM 703 C C . VAL A 1 93 ? -4.866 -6.325 -5.595 1.00 86.94 93 VAL A C 1
ATOM 705 O O . VAL A 1 93 ? -4.128 -6.647 -6.530 1.00 86.94 93 VAL A O 1
ATOM 708 N N . PRO A 1 94 ? -5.772 -5.343 -5.744 1.00 90.62 94 PRO A N 1
ATOM 709 C CA . PRO A 1 94 ? -5.848 -4.572 -6.974 1.00 90.62 94 PRO A CA 1
ATOM 710 C C . PRO A 1 94 ? -4.590 -3.711 -7.134 1.00 90.62 94 PRO A C 1
ATOM 712 O O . PRO A 1 94 ? -4.319 -2.840 -6.308 1.00 90.62 94 PRO A O 1
ATOM 715 N N . TRP A 1 95 ? -3.867 -3.888 -8.242 1.00 89.69 95 TRP A N 1
ATOM 716 C CA . TRP A 1 95 ? -2.661 -3.115 -8.580 1.00 89.69 95 TRP A CA 1
ATOM 717 C C . TRP A 1 95 ? -2.872 -1.599 -8.518 1.00 89.69 95 TRP A C 1
ATOM 719 O O . TRP A 1 95 ? -1.997 -0.858 -8.083 1.00 89.69 95 TRP A O 1
ATOM 729 N N . ARG A 1 96 ? -4.081 -1.131 -8.851 1.00 88.81 96 ARG A N 1
ATOM 730 C CA . ARG A 1 96 ? -4.468 0.282 -8.730 1.00 88.81 96 ARG A CA 1
ATOM 731 C C . ARG A 1 96 ? -4.305 0.832 -7.312 1.00 88.81 96 ARG A C 1
ATOM 733 O O . ARG A 1 96 ? -3.921 1.984 -7.163 1.00 88.81 96 ARG A O 1
ATOM 740 N N . ARG A 1 97 ? -4.578 0.028 -6.277 1.00 91.56 97 ARG A N 1
ATOM 741 C CA . ARG A 1 97 ? -4.400 0.433 -4.873 1.00 91.56 97 ARG A CA 1
ATOM 742 C C . ARG A 1 97 ? -2.921 0.608 -4.533 1.00 91.56 97 ARG A C 1
ATOM 744 O O . ARG A 1 97 ? -2.587 1.540 -3.815 1.00 91.56 97 ARG A O 1
ATOM 751 N N . ILE A 1 98 ? -2.064 -0.259 -5.068 1.00 91.00 98 ILE A N 1
ATOM 752 C CA . ILE A 1 98 ? -0.616 -0.225 -4.836 1.00 91.00 98 ILE A CA 1
ATOM 753 C C . ILE A 1 98 ? -0.029 1.050 -5.450 1.00 91.00 98 ILE A C 1
ATOM 755 O O . ILE A 1 98 ? 0.593 1.837 -4.746 1.00 91.00 98 ILE A O 1
ATOM 759 N N . PHE A 1 99 ? -0.337 1.329 -6.718 1.00 88.75 99 PHE A N 1
ATOM 760 C CA . PHE A 1 99 ? 0.105 2.563 -7.378 1.00 88.75 99 PHE A CA 1
ATOM 761 C C . PHE A 1 99 ? -0.539 3.832 -6.798 1.00 88.75 99 PHE A C 1
ATOM 763 O O . PHE A 1 99 ? 0.041 4.911 -6.856 1.00 88.75 99 PHE A O 1
ATOM 770 N N . ALA A 1 100 ? -1.735 3.729 -6.213 1.00 91.81 100 ALA A N 1
ATOM 771 C CA . ALA A 1 100 ? -2.364 4.857 -5.533 1.00 91.81 100 ALA A CA 1
ATOM 772 C C . ALA A 1 100 ? -1.683 5.220 -4.202 1.00 91.81 100 ALA A C 1
ATOM 774 O O . ALA A 1 100 ? -1.849 6.353 -3.750 1.00 91.81 100 ALA A O 1
ATOM 775 N N . LEU A 1 101 ? -0.945 4.293 -3.581 1.00 90.81 101 LEU A N 1
ATOM 776 C CA . LEU A 1 101 ? -0.193 4.548 -2.351 1.00 90.81 101 LEU A CA 1
ATOM 777 C C . LEU A 1 101 ? 1.079 5.368 -2.624 1.00 90.81 101 LEU A C 1
ATOM 779 O O . LEU A 1 101 ? 1.479 6.173 -1.792 1.00 90.81 101 LEU A O 1
ATOM 783 N N . SER A 1 102 ? 1.664 5.226 -3.814 1.00 90.12 102 SER A N 1
ATOM 784 C CA . SER A 1 102 ? 2.906 5.885 -4.238 1.00 90.12 102 SER A CA 1
ATOM 785 C C . SER A 1 102 ? 2.696 7.132 -5.110 1.00 90.12 102 SER A C 1
ATOM 787 O O . SER A 1 102 ? 3.605 7.581 -5.807 1.00 90.12 102 SER A O 1
ATOM 789 N N . LYS A 1 103 ? 1.502 7.740 -5.054 1.00 86.00 103 LYS A N 1
ATOM 790 C CA . LYS A 1 103 ? 1.152 8.972 -5.787 1.00 86.00 103 LYS A CA 1
ATOM 791 C C . LYS A 1 103 ? 2.219 10.079 -5.764 1.00 86.00 103 LYS A C 1
ATOM 793 O O . LYS A 1 103 ? 2.516 10.574 -6.854 1.00 86.00 103 LYS A O 1
ATOM 798 N N . PRO A 1 104 ? 2.793 10.482 -4.609 1.00 90.00 104 PRO A N 1
ATOM 799 C CA . PRO A 1 104 ? 3.742 11.599 -4.580 1.00 90.00 104 PRO A CA 1
ATOM 800 C C . PRO A 1 104 ? 5.045 11.323 -5.347 1.00 90.00 104 PRO A C 1
ATOM 802 O O . PRO A 1 104 ? 5.697 12.265 -5.780 1.00 90.00 104 PRO A O 1
ATOM 805 N N . GLU A 1 105 ? 5.396 10.057 -5.580 1.00 88.50 105 GLU A N 1
ATOM 806 C CA . GLU A 1 105 ? 6.636 9.650 -6.259 1.00 88.50 105 GLU A CA 1
ATOM 807 C C . GLU A 1 105 ? 6.398 9.128 -7.685 1.00 88.50 105 GLU A C 1
ATOM 809 O O . GLU A 1 105 ? 7.329 8.718 -8.378 1.00 88.50 105 GLU A O 1
ATOM 814 N N . SER A 1 106 ? 5.152 9.171 -8.167 1.00 86.81 106 SER A N 1
ATOM 815 C CA . SER A 1 106 ? 4.770 8.640 -9.483 1.00 86.81 106 SER A CA 1
ATOM 816 C C . SER A 1 106 ? 5.518 9.280 -10.662 1.00 86.81 106 SER A C 1
ATOM 818 O O . SER A 1 106 ? 5.677 8.645 -11.705 1.00 86.81 106 SER A O 1
ATOM 820 N N . GLY A 1 107 ? 6.046 10.498 -10.486 1.00 92.25 107 GLY A N 1
ATOM 821 C CA . GLY A 1 107 ? 6.876 11.181 -11.481 1.00 92.25 107 GLY A CA 1
ATOM 822 C C . GLY A 1 107 ? 8.167 10.432 -11.837 1.00 92.25 107 GLY A C 1
ATOM 823 O O . GLY A 1 107 ? 8.632 10.525 -12.971 1.00 92.25 107 GLY A O 1
ATOM 824 N N . PHE A 1 108 ? 8.716 9.628 -10.921 1.00 93.88 108 PHE A N 1
ATOM 825 C CA . PHE A 1 108 ? 9.948 8.868 -11.162 1.00 93.88 108 PHE A CA 1
ATOM 826 C C . PHE A 1 108 ? 9.732 7.587 -11.975 1.00 93.88 108 PHE A C 1
ATOM 828 O O . PHE A 1 108 ? 10.694 7.014 -12.485 1.00 93.88 108 PHE A O 1
ATOM 835 N N . TYR A 1 109 ? 8.486 7.140 -12.156 1.00 92.94 109 TYR A N 1
ATOM 836 C CA . TYR A 1 109 ? 8.207 5.907 -12.893 1.00 92.94 109 TYR A CA 1
ATOM 837 C C . TYR A 1 109 ? 8.568 6.000 -14.367 1.00 92.94 109 TYR A C 1
ATOM 839 O O . TYR A 1 109 ? 9.077 5.034 -14.921 1.00 92.94 109 TYR A O 1
ATOM 847 N N . ILE A 1 110 ? 8.368 7.158 -14.992 1.00 93.44 110 ILE A N 1
ATOM 848 C CA . ILE A 1 110 ? 8.647 7.356 -16.417 1.00 93.44 110 ILE A CA 1
ATOM 849 C C . ILE A 1 110 ? 10.146 7.182 -16.736 1.00 93.44 110 ILE A C 1
ATOM 851 O O . ILE A 1 110 ? 10.468 6.328 -17.567 1.00 93.44 110 ILE A O 1
ATOM 855 N N . PRO A 1 111 ? 11.082 7.908 -16.087 1.00 95.50 111 PRO A N 1
ATOM 856 C CA . PRO A 1 111 ? 12.506 7.707 -16.347 1.00 95.50 111 PRO A CA 1
ATOM 857 C C . PRO A 1 111 ? 12.998 6.323 -15.900 1.00 95.50 111 PRO A C 1
ATOM 859 O O . PRO A 1 111 ? 13.848 5.743 -16.572 1.00 95.50 111 PRO A O 1
ATOM 862 N N . ALA A 1 112 ? 12.443 5.756 -14.821 1.00 94.25 112 ALA A N 1
ATOM 863 C CA . ALA A 1 112 ? 12.804 4.414 -14.366 1.00 94.25 112 ALA A CA 1
ATOM 864 C C . ALA A 1 112 ?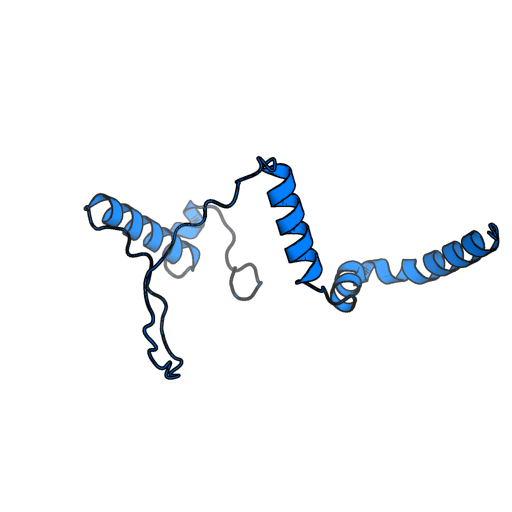 12.427 3.328 -15.389 1.00 94.25 112 ALA A C 1
ATOM 866 O O . ALA A 1 112 ? 13.227 2.432 -15.657 1.00 94.25 112 ALA A O 1
ATOM 867 N N . LEU A 1 113 ? 11.241 3.422 -16.000 1.00 94.44 113 LEU A N 1
ATOM 868 C CA . LEU A 1 113 ? 10.779 2.459 -17.003 1.00 94.44 113 LEU A CA 1
ATOM 869 C C . LEU A 1 113 ? 11.618 2.533 -18.285 1.00 94.44 113 LEU A C 1
ATOM 871 O O . LEU A 1 113 ? 11.964 1.502 -18.857 1.00 94.44 113 LEU A O 1
ATOM 875 N N . LEU A 1 114 ? 11.988 3.749 -18.699 1.00 95.12 114 LEU A N 1
ATOM 876 C CA . LEU A 1 114 ? 12.900 3.979 -19.822 1.00 95.12 114 LEU A CA 1
ATOM 877 C C . LEU A 1 114 ? 14.287 3.388 -19.554 1.00 95.12 114 LEU A C 1
ATOM 879 O O . LEU A 1 114 ? 14.810 2.657 -20.393 1.00 95.12 114 LEU A O 1
ATOM 883 N N . GLY A 1 115 ? 14.860 3.656 -18.378 1.00 94.62 115 GLY A N 1
ATOM 884 C CA . GLY A 1 115 ? 16.150 3.094 -17.981 1.00 94.62 115 GLY A CA 1
ATOM 885 C C . GLY A 1 115 ? 16.128 1.565 -17.955 1.00 94.62 115 GLY A C 1
ATOM 886 O O . GLY A 1 115 ? 17.017 0.929 -18.518 1.00 94.62 115 GLY A O 1
ATOM 887 N N . ALA A 1 116 ? 15.077 0.974 -17.380 1.00 94.56 116 ALA A N 1
ATOM 888 C CA . ALA A 1 116 ? 14.898 -0.474 -17.337 1.00 94.56 116 ALA A CA 1
ATOM 889 C C . ALA A 1 116 ? 14.774 -1.094 -18.739 1.00 94.56 116 ALA A C 1
ATOM 891 O O . ALA A 1 116 ? 15.375 -2.134 -18.996 1.00 94.56 116 ALA A O 1
ATOM 892 N N . ALA A 1 117 ? 14.043 -0.454 -19.657 1.00 94.00 117 ALA A N 1
ATOM 893 C CA . ALA A 1 117 ? 13.891 -0.937 -21.028 1.00 94.00 117 ALA A CA 1
ATOM 894 C C . ALA A 1 117 ? 15.216 -0.906 -21.806 1.00 94.00 117 ALA A C 1
ATOM 896 O O . ALA A 1 117 ? 15.569 -1.886 -22.459 1.00 94.00 117 ALA A O 1
ATOM 897 N N . VAL A 1 118 ? 15.976 0.190 -21.703 1.00 93.81 118 VAL A N 1
ATOM 898 C CA . VAL A 1 118 ? 17.294 0.307 -22.348 1.00 93.81 118 VAL A CA 1
ATOM 899 C C . VAL A 1 118 ? 18.254 -0.736 -21.783 1.00 93.81 118 VAL A C 1
ATOM 901 O O . VAL A 1 118 ? 18.892 -1.453 -22.545 1.00 93.81 118 VAL A O 1
ATOM 904 N N . PHE A 1 119 ? 18.319 -0.879 -20.458 1.00 90.62 119 PHE A N 1
ATOM 905 C CA . PHE A 1 119 ? 19.217 -1.840 -19.819 1.00 90.62 119 PHE A CA 1
ATOM 906 C C . PHE A 1 119 ? 18.837 -3.294 -20.137 1.00 90.62 119 PHE A C 1
ATOM 908 O O . PHE A 1 119 ? 19.708 -4.109 -20.431 1.00 90.62 119 PHE A O 1
ATOM 915 N N . GLY A 1 120 ? 17.537 -3.604 -20.162 1.00 90.69 120 GLY A N 1
ATOM 916 C CA . GLY A 1 120 ? 17.029 -4.906 -20.594 1.00 90.69 120 GLY A CA 1
ATOM 917 C C . GLY A 1 120 ? 17.317 -5.206 -22.067 1.00 90.69 120 GLY A C 1
ATOM 918 O O . GLY A 1 120 ? 17.515 -6.360 -22.423 1.00 90.69 120 GLY A O 1
ATOM 919 N N . SER A 1 121 ? 17.406 -4.181 -22.919 1.00 88.81 121 SER A N 1
ATOM 920 C CA . SER A 1 121 ? 17.791 -4.342 -24.325 1.00 88.81 121 SER A CA 1
ATOM 921 C C . SER A 1 121 ? 19.300 -4.516 -24.533 1.00 88.81 121 SER A C 1
ATOM 923 O O . SER A 1 121 ? 19.700 -5.029 -25.575 1.00 88.81 121 SER A O 1
ATOM 925 N N . VAL A 1 122 ? 20.136 -4.066 -23.589 1.00 89.81 122 VAL A N 1
ATOM 926 C CA . VAL A 1 122 ? 21.607 -4.165 -23.669 1.00 89.81 122 VAL A CA 1
ATOM 927 C C . VAL A 1 122 ? 22.114 -5.561 -23.291 1.00 89.81 122 VAL A C 1
ATOM 929 O O . VAL A 1 122 ? 23.161 -5.968 -23.787 1.00 89.81 122 VAL A O 1
ATOM 932 N N . MET A 1 123 ? 21.372 -6.319 -22.476 1.00 85.25 123 MET A N 1
ATOM 933 C CA . MET A 1 123 ? 21.606 -7.754 -22.268 1.00 85.25 123 MET A CA 1
ATOM 934 C C . MET A 1 123 ? 20.553 -8.592 -23.009 1.00 85.25 123 MET A C 1
ATOM 936 O O . MET A 1 123 ? 19.576 -9.021 -22.391 1.00 85.25 123 MET A O 1
ATOM 940 N N . PRO A 1 124 ? 20.716 -8.844 -24.320 1.00 80.69 124 PRO A N 1
ATOM 941 C CA . PRO A 1 124 ? 19.948 -9.890 -24.976 1.00 80.69 124 PRO A CA 1
ATOM 942 C C . PRO A 1 124 ? 20.354 -11.258 -24.403 1.00 80.69 124 PRO A C 1
ATOM 944 O O . PRO A 1 124 ? 21.525 -11.482 -24.093 1.00 80.69 124 PRO A O 1
ATOM 947 N N . PHE A 1 125 ? 19.356 -12.124 -24.222 1.00 66.44 125 PHE A N 1
ATOM 948 C CA . PHE A 1 125 ? 19.488 -13.486 -23.694 1.00 66.44 125 PHE A CA 1
ATOM 949 C C . PHE A 1 125 ? 20.392 -14.368 -24.565 1.00 66.44 125 PHE A C 1
ATOM 951 O O . PHE A 1 125 ? 20.305 -14.240 -25.809 1.00 66.44 125 PHE A O 1
#

Foldseek 3Di:
DPPPDDDDDDDPVVQCVDCPDPSVVVVVVVVVVVVVVVVPDPPPPDDDDDDDDDDDDDDDDDDDDDDPDPPDCDDVVNVVVVVVVVCVVVDDDDVVVVVVVCVVVVVVVVVVVVVVVVVCVVDDD

Organism: Perkinsus olseni (NCBI:txid32597)

Secondary structure (DSSP, 8-state):
-BTTB----S-HHHHHT-TTSHHHHHHHHHHHHHHHHTTT-----------------------------------HHHHHHHHHHHHHHH----HHHHHHHTGGGGGGHHHHHHHHHHHHHHS--

Sequence (125 aa):
MRSGCLVEQGTHEELIGKPEEVYHSLVAAQQAAASEANKGGRPSLLRQPSNVSSSVPSHGGPRAEEQSKLVESRTEKEIERERIDAIAKAYKVPWRRIFALSKPESGFYIPALLGAAVFGSVMPF